Protein AF-A0A942N7S9-F1 (afdb_monomer_lite)

Foldseek 3Di:
DVPFDDPDVQLVVQLVVQCVQQVVPPDLLSSLLSSLCSHPQRVVLQVVQAHNVGGPLVVSVVPDDDDLLNVLSNQLSVCSNVVDRDPPSDPVSNVVGHDPSSVSSSVSSVCSSPVPPDDD

Sequence (120 aa):
MENMFFVSEQHKENYKIFHRRLYSSWSKEYKAAAYILAHPELFSKCQKYFTERGFNALALFKNEKFSSSYTMLVKLAHNLFSGKNYRNCSFRDLLGTLDDSNCRVMGQAVQLLRPSYICF

Secondary structure (DSSP, 8-state):
-TT---SSHHHHHHHHHHHHHTGGG--HHHHHHHHHHTSHHHHHHHGGGEETTEE-HHHHHHH----HHHHHHHHHHHHHHHSS--SS--HHHHHHH--HHHHHHHHHHHHHH-GGG---

Structure (mmCIF, N/CA/C/O backbone):
data_AF-A0A942N7S9-F1
#
_entry.id   AF-A0A942N7S9-F1
#
loop_
_atom_site.group_PDB
_atom_site.id
_atom_site.type_symbol
_atom_site.label_atom_id
_atom_site.label_alt_id
_atom_site.label_comp_id
_atom_site.label_asym_id
_atom_site.label_entity_id
_atom_site.label_seq_id
_atom_site.pdbx_PDB_ins_code
_atom_site.Cartn_x
_atom_site.Cartn_y
_atom_site.Cartn_z
_atom_site.occupancy
_atom_site.B_iso_or_equiv
_atom_site.auth_seq_id
_atom_site.auth_comp_id
_atom_site.auth_asym_id
_atom_site.auth_atom_id
_atom_site.pdbx_PDB_model_num
ATOM 1 N N . MET A 1 1 ? -4.697 -1.403 -16.919 1.00 64.88 1 MET A N 1
ATOM 2 C CA . MET A 1 1 ? -5.277 -1.453 -15.553 1.00 64.88 1 MET A CA 1
ATOM 3 C C . MET A 1 1 ? -6.555 -2.288 -15.496 1.00 64.88 1 MET A C 1
ATOM 5 O O . MET A 1 1 ? -7.004 -2.553 -14.393 1.00 64.88 1 MET A O 1
ATOM 9 N N . GLU A 1 2 ? -7.140 -2.700 -16.628 1.00 59.84 2 GLU A N 1
ATOM 10 C CA . GLU A 1 2 ? -8.477 -3.324 -16.673 1.00 59.84 2 GLU A CA 1
ATOM 11 C C . GLU A 1 2 ? -8.600 -4.665 -15.934 1.00 59.84 2 GLU A C 1
ATOM 13 O O . GLU A 1 2 ? -9.687 -4.973 -15.470 1.00 59.84 2 GLU A O 1
ATOM 18 N N . ASN A 1 3 ? -7.496 -5.384 -15.701 1.00 82.56 3 ASN A N 1
ATOM 19 C CA . ASN A 1 3 ? -7.503 -6.659 -14.965 1.00 82.56 3 ASN A CA 1
ATOM 20 C C . ASN A 1 3 ? -6.958 -6.559 -13.530 1.00 82.56 3 ASN A C 1
ATOM 22 O O . ASN A 1 3 ? -6.617 -7.573 -12.929 1.00 82.56 3 ASN A O 1
ATOM 26 N N . MET A 1 4 ? -6.819 -5.349 -12.979 1.00 92.69 4 MET A N 1
ATOM 27 C CA . MET A 1 4 ? -6.393 -5.185 -11.588 1.00 92.69 4 MET A CA 1
ATOM 28 C C . MET A 1 4 ? -7.602 -5.176 -10.658 1.00 92.69 4 MET A C 1
ATOM 30 O O . MET A 1 4 ? -8.551 -4.422 -10.873 1.00 92.69 4 MET A O 1
ATOM 34 N N . PHE A 1 5 ? -7.536 -5.948 -9.577 1.00 95.69 5 PHE A N 1
ATOM 35 C CA . PHE A 1 5 ? -8.484 -5.806 -8.480 1.00 95.69 5 PHE A CA 1
ATOM 36 C C . PHE A 1 5 ? -8.335 -4.422 -7.839 1.00 95.69 5 PHE A C 1
ATOM 38 O O . PHE A 1 5 ? -7.222 -3.972 -7.587 1.00 95.69 5 PHE A O 1
ATOM 45 N N . PHE A 1 6 ? -9.441 -3.761 -7.519 1.00 97.25 6 PHE A N 1
ATOM 46 C CA . PHE A 1 6 ? -9.479 -2.587 -6.652 1.00 97.25 6 PHE A CA 1
ATOM 47 C C . PHE A 1 6 ? -10.668 -2.747 -5.707 1.00 97.25 6 PHE A C 1
ATOM 49 O O . PHE A 1 6 ? -11.752 -3.120 -6.143 1.00 97.25 6 PHE A O 1
ATOM 56 N N . VAL A 1 7 ? -10.478 -2.452 -4.419 1.00 97.12 7 VAL A N 1
ATOM 57 C CA . VAL A 1 7 ? -11.565 -2.542 -3.421 1.00 97.12 7 VAL A CA 1
ATOM 58 C C . VAL A 1 7 ? -12.704 -1.549 -3.686 1.00 97.12 7 VAL A C 1
ATOM 60 O O . VAL A 1 7 ? -13.810 -1.739 -3.194 1.00 97.12 7 VAL A O 1
ATOM 63 N N . SER A 1 8 ? -12.431 -0.475 -4.433 1.00 97.50 8 SER A N 1
ATOM 64 C CA . SER A 1 8 ? -13.405 0.534 -4.854 1.00 97.50 8 SER A CA 1
ATOM 65 C C . SER A 1 8 ? -12.857 1.381 -6.008 1.00 97.50 8 SER A C 1
ATOM 67 O O . SER A 1 8 ? -11.646 1.406 -6.253 1.00 97.50 8 SER A O 1
ATOM 69 N N . GLU A 1 9 ? -13.717 2.153 -6.675 1.00 97.38 9 GLU A N 1
ATOM 70 C CA . GLU A 1 9 ? -13.271 3.132 -7.680 1.00 97.38 9 GLU A CA 1
ATOM 71 C C . GLU A 1 9 ? -12.355 4.210 -7.078 1.00 97.38 9 GLU A C 1
ATOM 73 O O . GLU A 1 9 ? -11.408 4.650 -7.731 1.00 97.38 9 GLU A O 1
ATOM 78 N N . GLN A 1 10 ? -12.547 4.576 -5.804 1.00 98.38 10 GLN A N 1
ATOM 79 C CA . GLN A 1 10 ? -11.648 5.507 -5.117 1.00 98.38 10 GLN A CA 1
ATOM 80 C C . GLN A 1 10 ? -10.227 4.943 -5.007 1.00 98.38 10 GLN A C 1
ATOM 82 O O . GLN A 1 10 ? -9.257 5.675 -5.190 1.00 98.38 10 GLN A O 1
ATOM 87 N N . HIS A 1 11 ? -10.088 3.639 -4.750 1.00 98.31 11 HIS A N 1
ATOM 88 C CA . HIS A 1 11 ? -8.783 2.979 -4.724 1.00 98.31 11 HIS A CA 1
ATOM 89 C C . HIS A 1 11 ? -8.079 3.114 -6.087 1.00 98.31 11 HIS A C 1
ATOM 91 O O . HIS A 1 11 ? -6.910 3.498 -6.167 1.00 98.31 11 HIS A O 1
ATOM 97 N N . LYS A 1 12 ? -8.811 2.873 -7.177 1.00 98.25 12 LYS A N 1
ATOM 98 C CA . LYS A 1 12 ? -8.302 3.021 -8.545 1.00 98.25 12 LYS A CA 1
ATOM 99 C C . LYS A 1 12 ? -7.894 4.459 -8.854 1.00 98.25 12 LYS A C 1
ATOM 101 O O . LYS A 1 12 ? -6.836 4.677 -9.443 1.00 98.25 12 LYS A O 1
ATOM 106 N N . GLU A 1 13 ? -8.690 5.443 -8.445 1.00 98.38 13 GLU A N 1
ATOM 107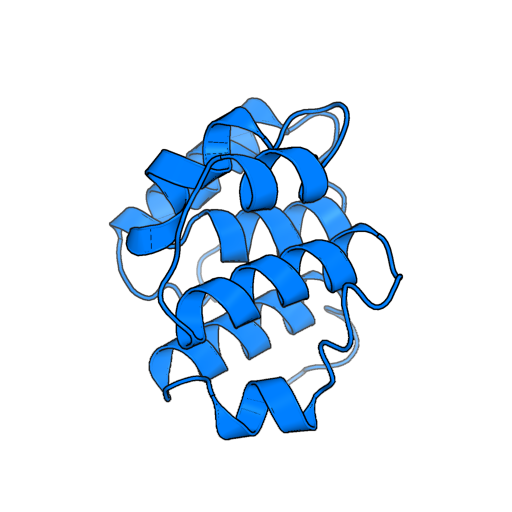 C CA . GLU A 1 13 ? -8.370 6.850 -8.687 1.00 98.38 13 GLU A CA 1
ATOM 108 C C . GLU A 1 13 ? -7.144 7.309 -7.886 1.00 98.38 13 GLU A C 1
ATOM 110 O O . GLU A 1 13 ? -6.225 7.906 -8.450 1.00 98.38 13 GLU A O 1
ATOM 115 N N . ASN A 1 14 ? -7.046 6.920 -6.612 1.00 98.56 14 ASN A N 1
ATOM 116 C CA . ASN A 1 14 ? -5.858 7.144 -5.785 1.00 98.56 14 ASN A CA 1
ATOM 117 C C . ASN A 1 14 ? -4.592 6.553 -6.429 1.00 98.56 14 ASN A C 1
ATOM 119 O O . ASN A 1 14 ? -3.532 7.185 -6.446 1.00 98.56 14 ASN A O 1
ATOM 123 N N . TYR A 1 15 ? -4.699 5.361 -7.022 1.00 98.12 15 TYR A N 1
ATOM 124 C CA . TYR A 1 15 ? -3.580 4.721 -7.708 1.00 98.12 15 TYR A CA 1
ATOM 125 C C . TYR A 1 15 ? -3.145 5.501 -8.957 1.00 98.12 15 TYR A C 1
ATOM 127 O O . TYR A 1 15 ? -1.949 5.702 -9.179 1.00 98.12 15 TYR A O 1
ATOM 135 N N . LYS A 1 16 ? -4.096 6.034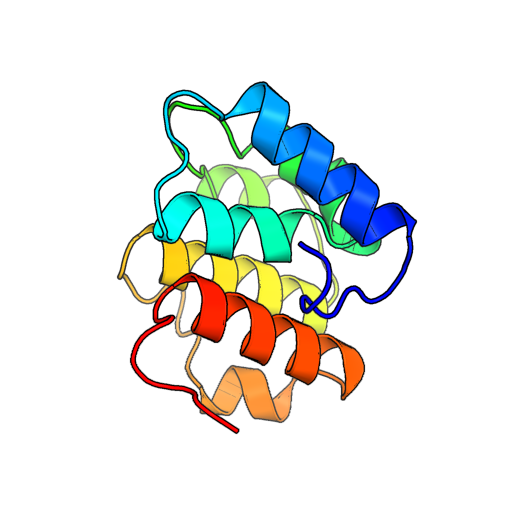 -9.738 1.00 97.75 16 LYS A N 1
ATOM 136 C CA . LYS A 1 16 ? -3.783 6.933 -10.863 1.00 97.75 16 LYS A CA 1
ATOM 137 C C . LYS A 1 16 ? -3.120 8.232 -10.408 1.00 97.75 16 LYS A C 1
ATOM 139 O O . LYS A 1 16 ? -2.304 8.780 -11.149 1.00 97.75 16 LYS A O 1
ATOM 144 N N . ILE A 1 17 ? -3.463 8.753 -9.227 1.00 98.06 17 ILE A N 1
ATOM 145 C CA . ILE A 1 17 ? -2.791 9.933 -8.660 1.00 98.06 17 ILE A CA 1
ATOM 146 C C . ILE A 1 17 ? -1.312 9.623 -8.411 1.00 98.06 17 ILE A C 1
ATOM 148 O O . ILE A 1 17 ? -0.457 10.387 -8.860 1.00 98.06 17 ILE A O 1
ATOM 152 N N . PHE A 1 18 ? -0.991 8.486 -7.783 1.00 98.06 18 PHE A N 1
ATOM 153 C CA . PHE A 1 18 ? 0.408 8.074 -7.632 1.00 98.06 18 PHE A CA 1
ATOM 154 C C . PHE A 1 18 ? 1.100 7.865 -8.977 1.00 98.06 18 PHE A C 1
ATOM 156 O O . PHE A 1 18 ? 2.213 8.351 -9.138 1.00 98.06 18 PHE A O 1
ATOM 163 N N . HIS A 1 19 ? 0.448 7.218 -9.949 1.00 96.94 19 HIS A N 1
ATOM 164 C CA . HIS A 1 19 ? 1.031 7.004 -11.277 1.00 96.94 19 HIS A CA 1
ATOM 165 C C . HIS A 1 19 ? 1.421 8.318 -11.952 1.00 96.94 19 HIS A C 1
ATOM 167 O O . HIS A 1 19 ? 2.538 8.444 -12.439 1.00 96.94 19 HIS A O 1
ATOM 173 N N . ARG A 1 20 ? 0.527 9.314 -11.934 1.00 96.88 20 ARG A N 1
ATOM 174 C CA . ARG A 1 20 ? 0.808 10.641 -12.496 1.00 96.88 20 ARG A CA 1
ATOM 175 C C . ARG A 1 20 ? 1.955 11.334 -11.763 1.00 96.88 20 ARG A C 1
ATOM 177 O O . ARG A 1 20 ? 2.838 11.887 -12.403 1.00 96.88 20 ARG A O 1
ATOM 184 N N . ARG A 1 21 ? 1.951 11.294 -10.427 1.00 96.44 21 ARG A N 1
ATOM 185 C CA . ARG A 1 21 ? 2.933 12.005 -9.594 1.00 96.44 21 ARG A CA 1
ATOM 186 C C . ARG A 1 21 ? 4.318 11.357 -9.580 1.00 96.44 21 ARG A C 1
ATOM 188 O O . ARG A 1 21 ? 5.294 12.045 -9.329 1.00 96.44 21 ARG A O 1
ATOM 195 N N . LEU A 1 22 ? 4.390 10.044 -9.779 1.00 95.62 22 LEU A N 1
ATOM 196 C CA . LEU A 1 22 ? 5.612 9.242 -9.655 1.00 95.62 22 LEU A CA 1
ATOM 197 C C . LEU A 1 22 ? 6.020 8.614 -10.992 1.00 95.62 22 LEU A C 1
ATOM 199 O O . LEU A 1 22 ? 6.768 7.638 -11.008 1.00 95.62 22 LEU A O 1
ATOM 203 N N . TYR A 1 23 ? 5.507 9.149 -12.104 1.00 91.94 23 TYR A N 1
ATOM 204 C CA . TYR A 1 23 ? 5.672 8.593 -13.447 1.00 91.94 23 TYR A CA 1
ATOM 205 C C . TYR A 1 23 ? 7.145 8.341 -13.805 1.00 91.94 23 TYR A C 1
ATOM 207 O O . TYR A 1 23 ? 7.486 7.285 -14.332 1.00 91.94 23 TYR A O 1
ATOM 215 N N . SER A 1 24 ? 8.026 9.274 -13.433 1.00 91.75 24 SER A N 1
ATOM 216 C CA . SER A 1 24 ? 9.480 9.200 -13.640 1.00 91.75 24 SER A CA 1
ATOM 217 C C . SER A 1 24 ? 10.140 7.992 -12.954 1.00 91.75 24 SER A C 1
ATOM 219 O O . SER A 1 24 ? 11.150 7.478 -13.424 1.00 91.75 24 SER A O 1
ATOM 221 N N . SER A 1 25 ? 9.554 7.525 -11.849 1.00 91.94 25 SER A N 1
ATOM 222 C CA . SER A 1 25 ? 10.099 6.501 -10.952 1.00 91.94 25 SER A CA 1
ATOM 223 C C . SER A 1 25 ? 9.267 5.215 -10.956 1.00 91.94 25 SER A C 1
ATOM 225 O O . SER A 1 25 ? 9.376 4.413 -10.037 1.00 91.94 25 SER A O 1
ATOM 227 N N . TRP A 1 26 ? 8.410 4.994 -11.960 1.00 94.50 26 TRP A N 1
ATOM 228 C CA . TRP A 1 26 ? 7.344 3.979 -11.949 1.00 94.50 26 TRP A CA 1
ATOM 229 C C . TRP A 1 26 ? 7.814 2.518 -12.153 1.00 94.50 26 TRP A C 1
ATOM 231 O O . TRP A 1 26 ? 7.313 1.781 -13.011 1.00 94.50 26 TRP A O 1
ATOM 241 N N . SER A 1 27 ? 8.784 2.076 -11.348 1.00 95.00 27 SER A N 1
ATOM 242 C CA . SER A 1 27 ? 9.280 0.697 -11.293 1.00 95.00 27 SER A CA 1
ATOM 243 C C . SER A 1 27 ? 8.234 -0.275 -10.724 1.00 95.00 27 SER A C 1
ATOM 245 O O . SER A 1 27 ? 7.169 0.120 -10.246 1.00 95.00 27 SER A O 1
ATOM 247 N N . LYS A 1 28 ? 8.532 -1.579 -10.753 1.00 95.44 28 LYS A N 1
ATOM 248 C CA . LYS A 1 28 ? 7.665 -2.619 -10.166 1.00 95.44 28 LYS A CA 1
ATOM 249 C C . LYS A 1 28 ? 7.476 -2.442 -8.650 1.00 95.44 28 LYS A C 1
ATOM 251 O O . LYS A 1 28 ? 6.371 -2.633 -8.152 1.00 95.44 28 LYS A O 1
ATOM 256 N N . GLU A 1 29 ? 8.516 -2.010 -7.939 1.00 96.44 29 GLU A N 1
ATOM 257 C CA . GLU A 1 29 ? 8.494 -1.682 -6.509 1.00 96.44 29 GLU A CA 1
ATOM 258 C C . GLU A 1 29 ? 7.558 -0.501 -6.238 1.00 96.44 29 GLU A C 1
ATOM 260 O O . GLU A 1 29 ? 6.693 -0.577 -5.363 1.00 96.44 29 GLU A O 1
ATOM 265 N N . TYR A 1 30 ? 7.681 0.565 -7.038 1.00 97.31 30 TYR A N 1
ATOM 266 C CA . TYR A 1 30 ? 6.798 1.724 -6.951 1.00 97.31 30 TYR A CA 1
ATOM 267 C C . TYR A 1 30 ? 5.349 1.358 -7.247 1.00 97.31 30 TYR A C 1
ATOM 269 O O . TYR A 1 30 ? 4.476 1.743 -6.480 1.00 97.31 30 TYR A O 1
ATOM 277 N N . LYS A 1 31 ? 5.083 0.572 -8.296 1.00 97.06 31 LYS A N 1
ATOM 278 C CA . LYS A 1 31 ? 3.733 0.090 -8.634 1.00 97.06 31 LYS A CA 1
ATOM 279 C C . LYS A 1 31 ? 3.104 -0.691 -7.482 1.00 97.06 31 LYS A C 1
ATOM 281 O O . LYS A 1 31 ? 1.979 -0.398 -7.089 1.00 97.06 31 LYS A O 1
ATOM 286 N N . ALA A 1 32 ? 3.831 -1.657 -6.920 1.00 97.44 32 ALA A N 1
ATOM 287 C CA . ALA A 1 32 ? 3.328 -2.502 -5.840 1.00 97.44 32 ALA A CA 1
ATOM 288 C C . ALA A 1 32 ? 3.031 -1.699 -4.562 1.00 97.44 32 ALA A C 1
ATOM 290 O O . ALA A 1 32 ? 1.950 -1.824 -3.985 1.00 97.44 32 ALA A O 1
ATOM 291 N N . ALA A 1 33 ? 3.957 -0.830 -4.146 1.00 98.06 33 ALA A N 1
ATOM 292 C CA . ALA A 1 33 ? 3.756 0.021 -2.977 1.00 98.06 33 ALA A CA 1
ATOM 293 C C . ALA A 1 33 ? 2.653 1.063 -3.211 1.00 98.06 33 ALA A C 1
ATOM 295 O O . ALA A 1 33 ? 1.769 1.209 -2.370 1.00 98.06 33 ALA A O 1
ATOM 296 N N . ALA A 1 34 ? 2.653 1.737 -4.367 1.00 98.25 34 ALA A N 1
ATOM 297 C CA . ALA A 1 34 ? 1.625 2.704 -4.748 1.00 98.25 34 ALA A CA 1
ATOM 298 C C . ALA A 1 34 ? 0.229 2.087 -4.710 1.00 98.25 34 ALA A C 1
ATOM 300 O O . ALA A 1 34 ? -0.702 2.737 -4.250 1.00 98.25 34 ALA A O 1
ATOM 301 N N . TYR A 1 35 ? 0.087 0.847 -5.184 1.00 98.44 35 TYR A N 1
ATOM 302 C CA . TYR A 1 35 ? -1.183 0.137 -5.179 1.00 98.44 35 TYR A CA 1
ATOM 303 C C . TYR A 1 35 ? -1.696 -0.047 -3.749 1.00 98.44 35 TYR A C 1
ATOM 305 O O . TYR A 1 35 ? -2.788 0.401 -3.440 1.00 98.44 35 TYR A O 1
ATOM 313 N N . ILE A 1 36 ? -0.884 -0.579 -2.831 1.00 98.50 36 ILE A N 1
ATOM 314 C CA . ILE A 1 36 ? -1.314 -0.730 -1.432 1.00 98.50 36 ILE A CA 1
ATOM 315 C C . ILE A 1 36 ? -1.626 0.631 -0.796 1.00 98.50 36 ILE A C 1
ATOM 317 O O . ILE A 1 36 ? -2.669 0.805 -0.170 1.00 98.50 36 ILE A O 1
ATOM 321 N N . LEU A 1 37 ? -0.739 1.617 -0.957 1.00 98.56 37 LEU A N 1
ATOM 322 C CA . LEU A 1 37 ? -0.906 2.939 -0.346 1.00 98.56 37 LEU A CA 1
ATOM 323 C C . LEU A 1 37 ? -2.068 3.737 -0.959 1.00 98.56 37 LEU A C 1
ATOM 325 O O . LEU A 1 37 ? -2.498 4.726 -0.369 1.00 98.56 37 LEU A O 1
ATOM 329 N N . ALA A 1 38 ? -2.576 3.329 -2.126 1.00 98.56 38 ALA A N 1
ATOM 330 C CA . ALA A 1 38 ? -3.749 3.914 -2.764 1.00 98.56 38 ALA A CA 1
ATOM 331 C C . ALA A 1 38 ? -5.066 3.453 -2.128 1.00 98.56 38 ALA A C 1
ATOM 333 O O . ALA A 1 38 ? -6.117 4.020 -2.440 1.00 98.56 38 ALA A O 1
ATOM 334 N N . HIS A 1 39 ? -5.032 2.465 -1.229 1.00 98.50 39 HIS A N 1
ATOM 335 C CA . HIS A 1 39 ? -6.216 2.016 -0.510 1.00 98.50 39 HIS A CA 1
ATOM 336 C C . HIS A 1 39 ? -6.940 3.214 0.143 1.00 98.50 39 HIS A C 1
ATOM 338 O O . HIS A 1 39 ? -6.269 4.040 0.768 1.00 98.50 39 HIS A O 1
ATOM 344 N N . PRO A 1 40 ? -8.279 3.342 0.039 1.00 97.94 40 PRO A N 1
ATOM 345 C CA . PRO A 1 40 ? -9.014 4.521 0.513 1.00 97.94 40 PRO A CA 1
ATOM 346 C C . PRO A 1 40 ? -8.725 4.881 1.977 1.00 97.94 40 PRO A C 1
ATOM 348 O O . PRO A 1 40 ? -8.456 6.038 2.286 1.00 97.94 40 PRO A O 1
ATOM 351 N N . GLU A 1 41 ? -8.658 3.869 2.846 1.00 97.44 41 GLU A N 1
ATOM 352 C CA . GLU A 1 41 ? -8.337 4.020 4.277 1.00 97.44 41 GLU A CA 1
ATOM 353 C C . GLU A 1 41 ? -6.879 4.426 4.573 1.00 97.44 41 GLU A C 1
ATOM 355 O O . GLU A 1 41 ? -6.553 4.861 5.680 1.00 97.44 41 GLU A O 1
ATOM 360 N N . LEU A 1 42 ? -5.975 4.274 3.601 1.00 98.12 42 LEU A N 1
ATOM 361 C CA . LEU A 1 42 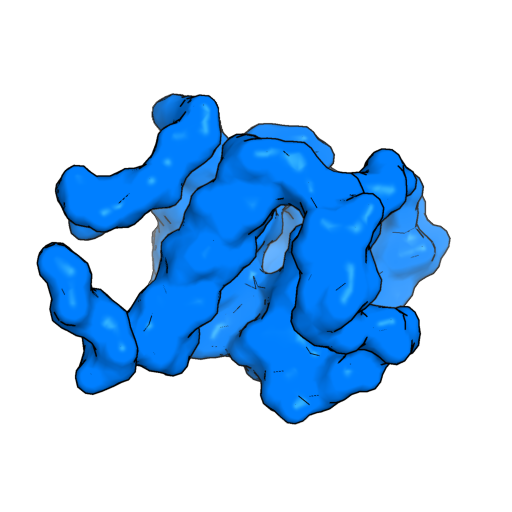? -4.547 4.572 3.746 1.00 98.12 42 LEU A CA 1
ATOM 362 C C . LEU A 1 42 ? -4.152 5.882 3.068 1.00 98.12 42 LEU A C 1
ATOM 364 O O . LEU A 1 42 ? -3.278 6.593 3.570 1.00 98.12 42 LEU A O 1
ATOM 368 N N . PHE A 1 43 ? -4.772 6.196 1.933 1.00 98.31 43 PHE A N 1
ATOM 369 C CA . PHE A 1 43 ? -4.262 7.175 0.981 1.00 98.31 43 PHE A CA 1
ATOM 370 C C . PHE A 1 43 ? -4.038 8.559 1.587 1.00 98.31 43 PHE A C 1
ATOM 372 O O . PHE A 1 43 ? -2.946 9.117 1.455 1.00 98.31 43 PHE A O 1
ATOM 379 N N . SER A 1 44 ? -5.029 9.089 2.310 1.00 97.56 44 SER A N 1
ATOM 380 C CA . SER A 1 44 ? -4.958 10.426 2.916 1.00 97.56 44 SER A CA 1
ATOM 381 C C . SER A 1 44 ? -3.773 10.573 3.879 1.00 97.56 44 SER A C 1
ATOM 383 O O . SER A 1 44 ? -3.093 11.600 3.861 1.00 97.56 44 SER A O 1
ATOM 385 N N . LYS A 1 45 ? -3.472 9.521 4.650 1.00 98.06 45 LYS A N 1
ATOM 386 C CA . LYS A 1 45 ? -2.365 9.465 5.618 1.00 98.06 45 LYS A CA 1
ATOM 387 C C . LYS A 1 45 ? -1.018 9.175 4.954 1.00 98.06 45 LYS A C 1
ATOM 389 O O . LYS A 1 45 ? 0.008 9.718 5.358 1.00 98.06 45 LYS A O 1
ATOM 394 N N . CYS A 1 46 ? -1.008 8.329 3.926 1.00 97.44 46 CYS A N 1
ATOM 395 C CA . CYS A 1 46 ? 0.221 7.793 3.343 1.00 97.44 46 CYS A CA 1
ATOM 396 C C . CYS A 1 46 ? 0.815 8.672 2.243 1.00 97.44 46 CYS A C 1
ATOM 398 O O . CYS A 1 46 ? 2.037 8.723 2.099 1.00 97.44 46 CYS A O 1
ATOM 400 N N . GLN A 1 47 ? -0.017 9.375 1.470 1.00 96.88 47 GLN A N 1
ATOM 401 C CA . GLN A 1 47 ? 0.415 10.010 0.224 1.00 96.88 47 GLN A CA 1
ATOM 402 C C . GLN A 1 47 ? 1.590 10.984 0.388 1.00 96.88 47 GLN A C 1
ATOM 404 O O . GLN A 1 47 ? 2.431 11.057 -0.502 1.00 96.88 47 GLN A O 1
ATOM 409 N N . LYS A 1 48 ? 1.693 11.705 1.510 1.00 97.31 48 LYS A N 1
ATOM 410 C CA . LYS A 1 48 ? 2.773 12.680 1.754 1.00 97.31 48 LYS A CA 1
ATOM 411 C C . LYS A 1 48 ? 4.135 12.029 2.038 1.00 97.31 48 LYS A C 1
ATOM 413 O O . LYS A 1 48 ? 5.161 12.687 1.923 1.00 97.31 48 LYS A O 1
ATOM 418 N N . TYR A 1 49 ? 4.156 10.738 2.376 1.00 98.06 49 TYR A N 1
ATOM 419 C CA . TYR A 1 49 ? 5.373 9.980 2.694 1.00 98.06 49 TYR A CA 1
ATOM 420 C C . TYR A 1 49 ? 5.896 9.144 1.523 1.00 98.06 49 TYR A C 1
ATOM 422 O O . TYR A 1 49 ? 6.920 8.473 1.663 1.00 98.06 49 TYR A O 1
ATOM 430 N N . PHE A 1 50 ? 5.198 9.164 0.385 1.00 97.88 50 PHE A N 1
ATOM 431 C CA . PHE A 1 50 ? 5.545 8.391 -0.799 1.00 97.88 50 PHE A CA 1
ATOM 432 C C . PHE A 1 50 ? 5.758 9.317 -1.999 1.00 97.88 50 PHE A C 1
ATOM 434 O O . PHE A 1 50 ? 4.812 9.861 -2.571 1.00 97.88 50 PHE A O 1
ATOM 441 N N . THR A 1 51 ? 7.023 9.541 -2.340 1.00 96.88 51 THR A N 1
ATOM 442 C CA . THR A 1 51 ? 7.469 10.561 -3.304 1.00 96.88 51 THR A CA 1
ATOM 443 C C . THR A 1 51 ? 8.425 9.943 -4.322 1.00 96.88 51 THR A C 1
ATOM 445 O O . THR A 1 51 ? 8.795 8.783 -4.180 1.00 96.88 51 THR A O 1
ATOM 448 N N . GLU A 1 52 ? 8.881 10.707 -5.316 1.00 94.75 52 GLU A N 1
ATOM 449 C CA . GLU A 1 52 ? 9.912 10.249 -6.269 1.00 94.75 52 GLU A CA 1
ATOM 450 C C . GLU A 1 52 ? 11.246 9.904 -5.581 1.00 94.75 52 GLU A C 1
ATOM 452 O O . GLU A 1 52 ? 12.059 9.153 -6.110 1.00 94.75 52 GLU A O 1
ATOM 457 N N . ARG A 1 53 ? 11.464 10.404 -4.356 1.00 94.19 53 ARG A N 1
ATOM 458 C CA . ARG A 1 53 ? 12.614 10.045 -3.511 1.00 94.19 53 ARG A CA 1
ATOM 459 C C . ARG A 1 53 ? 12.411 8.730 -2.745 1.00 94.19 53 ARG A C 1
ATOM 461 O O . ARG A 1 53 ? 13.271 8.343 -1.958 1.00 94.19 53 ARG A O 1
ATOM 468 N N . GLY A 1 54 ? 11.274 8.064 -2.933 1.00 95.88 54 GLY A N 1
ATOM 469 C CA . GLY A 1 54 ? 10.933 6.782 -2.329 1.00 95.88 54 GLY A CA 1
ATOM 470 C C . GLY A 1 54 ? 9.889 6.857 -1.220 1.00 95.88 54 GLY A C 1
ATOM 471 O O . GLY A 1 54 ? 9.123 7.820 -1.096 1.00 95.88 54 GLY A O 1
ATOM 472 N N . PHE A 1 55 ? 9.849 5.789 -0.418 1.00 96.81 55 PHE A N 1
ATOM 473 C CA . PHE A 1 55 ? 8.860 5.582 0.636 1.00 96.81 55 PHE A CA 1
ATOM 474 C C . PHE A 1 55 ? 9.443 5.745 2.047 1.00 96.81 55 PHE A C 1
ATOM 476 O O . PHE A 1 55 ? 10.174 4.881 2.538 1.00 96.81 55 PHE A O 1
ATOM 483 N N . ASN A 1 56 ? 9.058 6.813 2.751 1.00 96.62 56 ASN A N 1
ATOM 484 C CA . ASN A 1 56 ? 9.473 7.052 4.134 1.00 96.62 56 ASN A CA 1
ATOM 485 C C . ASN A 1 56 ? 8.510 6.409 5.151 1.00 96.62 56 ASN A C 1
ATOM 487 O O . ASN A 1 56 ? 7.773 7.089 5.869 1.00 96.62 56 ASN A O 1
ATOM 491 N N . ALA A 1 57 ? 8.536 5.076 5.230 1.00 94.25 57 ALA A N 1
ATOM 492 C CA . ALA A 1 57 ? 7.697 4.317 6.162 1.00 94.25 57 ALA A CA 1
ATOM 493 C C . ALA A 1 57 ? 7.996 4.632 7.641 1.00 94.25 57 ALA A C 1
ATOM 495 O O . ALA A 1 57 ? 7.097 4.584 8.478 1.00 94.25 57 ALA A O 1
ATOM 496 N N . LEU A 1 58 ? 9.243 4.980 7.982 1.00 93.88 58 LEU A N 1
ATOM 497 C CA . LEU A 1 58 ? 9.614 5.322 9.358 1.00 93.88 58 LEU A CA 1
ATOM 498 C C . LEU A 1 58 ? 8.894 6.591 9.830 1.00 93.88 58 LEU A C 1
ATOM 500 O O . LEU A 1 58 ? 8.302 6.592 10.908 1.00 93.88 58 LEU A O 1
ATOM 504 N N . ALA A 1 59 ? 8.916 7.652 9.018 1.00 96.81 59 ALA A N 1
ATOM 505 C CA . ALA A 1 59 ? 8.192 8.879 9.328 1.00 96.81 59 ALA A CA 1
ATOM 506 C C . ALA A 1 59 ? 6.674 8.652 9.323 1.00 96.81 59 ALA A C 1
ATOM 508 O O . ALA A 1 59 ? 5.990 9.198 10.185 1.00 96.81 59 ALA A O 1
ATOM 509 N N . LEU A 1 60 ? 6.156 7.816 8.418 1.00 96.81 60 LEU A N 1
ATOM 510 C CA . LEU A 1 60 ? 4.740 7.447 8.394 1.00 96.81 60 LEU A CA 1
ATOM 511 C C . LEU A 1 60 ? 4.301 6.821 9.727 1.00 96.81 60 LEU A C 1
ATOM 513 O O . LEU A 1 60 ? 3.420 7.353 10.393 1.00 96.81 60 LEU A O 1
ATOM 517 N N . PHE A 1 61 ? 4.964 5.748 10.168 1.00 95.31 61 PHE A N 1
ATOM 518 C CA . PHE A 1 61 ? 4.615 5.058 11.417 1.00 95.31 61 PHE A CA 1
ATOM 519 C C . PHE A 1 61 ? 4.897 5.872 12.684 1.00 95.31 61 PHE A C 1
ATOM 521 O O . PHE A 1 61 ? 4.364 5.551 13.743 1.00 95.31 61 PHE A O 1
ATOM 528 N N . LYS A 1 62 ? 5.740 6.908 12.606 1.00 96.25 62 LYS A N 1
ATOM 529 C CA . LYS A 1 62 ? 5.958 7.835 13.723 1.00 96.25 62 LYS A CA 1
ATOM 530 C C . LYS A 1 62 ? 4.778 8.791 13.919 1.00 96.25 62 LYS A C 1
ATOM 532 O O . LYS A 1 62 ? 4.516 9.183 15.050 1.00 96.25 62 LYS A O 1
ATOM 537 N N . ASN A 1 63 ? 4.104 9.185 12.839 1.00 97.25 63 ASN A N 1
ATOM 538 C CA . ASN A 1 63 ? 3.119 10.270 12.862 1.00 97.25 63 ASN A CA 1
ATOM 539 C C . ASN A 1 63 ? 1.672 9.800 12.678 1.00 97.25 63 ASN A C 1
ATOM 541 O O . ASN A 1 63 ? 0.755 10.501 13.088 1.00 97.25 63 ASN A O 1
ATOM 545 N N . GLU A 1 64 ? 1.454 8.636 12.071 1.00 97.12 64 GLU A N 1
ATOM 546 C CA . GLU A 1 64 ? 0.123 8.150 11.712 1.00 97.12 64 GLU A CA 1
ATOM 547 C C . GLU A 1 64 ? -0.208 6.851 12.457 1.00 97.12 64 GLU A C 1
ATOM 549 O O . GLU A 1 64 ? 0.647 5.985 12.663 1.00 97.12 64 GLU A O 1
ATOM 554 N N . LYS A 1 65 ? -1.481 6.696 12.837 1.00 94.44 65 LYS A N 1
ATOM 555 C CA . LYS A 1 65 ? -2.022 5.464 13.428 1.00 94.44 65 LYS A CA 1
ATOM 556 C C . LYS A 1 65 ? -2.963 4.766 12.446 1.00 94.44 65 LYS A C 1
ATOM 558 O O . LYS A 1 65 ? -3.793 5.413 11.794 1.00 94.44 65 LYS A O 1
ATOM 563 N N . PHE A 1 66 ? -2.861 3.442 12.396 1.00 94.31 66 PHE A N 1
ATOM 564 C CA . PHE A 1 66 ? -3.668 2.553 11.560 1.00 94.31 66 PHE A CA 1
ATOM 565 C C . PHE A 1 66 ? -4.284 1.444 12.415 1.00 94.31 66 PHE A C 1
ATOM 567 O O . PHE A 1 66 ? -3.775 1.138 13.494 1.00 94.31 66 PHE A O 1
ATOM 574 N N . SER A 1 67 ? -5.349 0.811 11.919 1.00 94.06 67 SER A N 1
ATOM 575 C CA . SER A 1 67 ? -5.805 -0.468 12.475 1.00 94.06 67 SER A CA 1
ATOM 576 C C . SER A 1 67 ? -4.740 -1.556 12.270 1.00 94.06 67 SER A C 1
ATOM 578 O O . SER A 1 67 ? -3.769 -1.357 11.532 1.00 94.06 67 SER A O 1
ATOM 580 N N . SER A 1 68 ? -4.905 -2.717 12.904 1.00 91.56 68 SER A N 1
ATOM 581 C CA . SER A 1 68 ? -3.987 -3.855 12.751 1.00 91.56 68 SER A CA 1
ATOM 582 C C . SER A 1 68 ? -3.847 -4.294 11.286 1.00 91.56 68 SER A C 1
ATOM 584 O O . SER A 1 68 ? -2.727 -4.351 10.778 1.00 91.56 68 SER A O 1
ATOM 586 N N . SER A 1 69 ? -4.965 -4.505 10.584 1.00 93.81 69 SER A N 1
ATOM 587 C CA . SER A 1 69 ? -4.980 -4.899 9.165 1.00 93.81 69 SER A CA 1
ATOM 588 C C . SER A 1 69 ? -4.263 -3.872 8.274 1.00 93.81 69 SER A C 1
ATOM 590 O O . SER A 1 69 ? -3.327 -4.202 7.543 1.00 93.81 69 SER A O 1
ATOM 592 N N . TYR A 1 70 ? -4.587 -2.583 8.423 1.00 96.25 70 TYR A N 1
ATOM 593 C CA . TYR A 1 70 ? -3.949 -1.518 7.641 1.00 96.25 70 TYR A CA 1
ATOM 594 C C 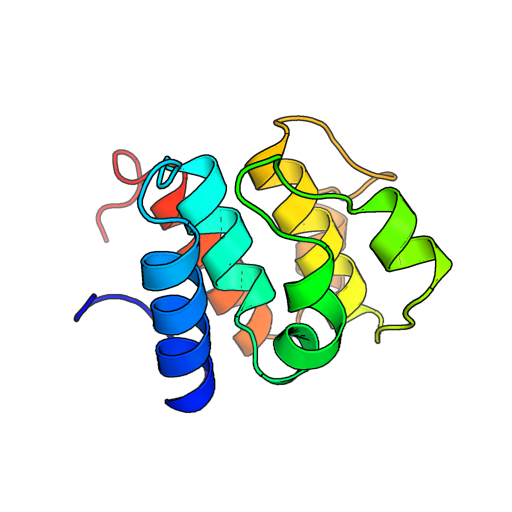. TYR A 1 70 ? -2.477 -1.300 8.002 1.00 96.25 70 TYR A C 1
ATOM 596 O O . TYR A 1 70 ? -1.664 -1.011 7.125 1.00 96.25 70 TYR A O 1
ATOM 604 N N . THR A 1 71 ? -2.098 -1.511 9.264 1.00 95.75 71 THR A N 1
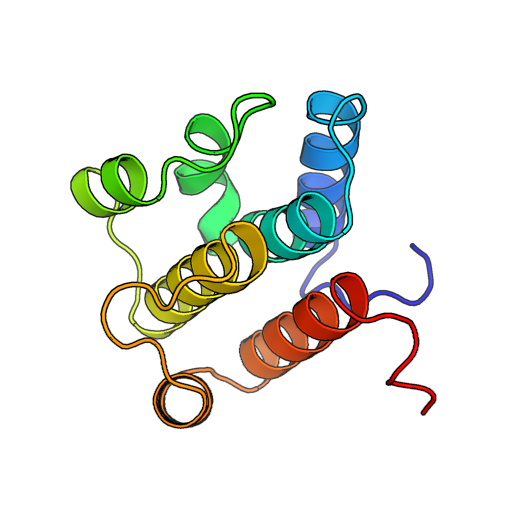ATOM 605 C CA . THR A 1 71 ? -0.689 -1.537 9.677 1.00 95.75 71 THR A CA 1
ATOM 606 C C . THR A 1 71 ? 0.068 -2.611 8.901 1.00 95.75 71 THR A C 1
ATOM 608 O O . THR A 1 71 ? 1.146 -2.336 8.374 1.00 95.75 71 THR A O 1
ATOM 611 N N . MET A 1 72 ? -0.495 -3.818 8.796 1.00 95.69 72 MET A N 1
ATOM 612 C CA . MET A 1 72 ? 0.129 -4.929 8.077 1.00 95.69 72 MET A CA 1
ATOM 613 C C . MET A 1 72 ? 0.269 -4.652 6.580 1.00 95.69 72 MET A C 1
ATOM 615 O O . MET A 1 72 ? 1.339 -4.896 6.024 1.00 95.69 72 MET A O 1
ATOM 619 N N . LEU A 1 73 ? -0.735 -4.039 5.948 1.00 97.25 73 LEU A N 1
ATOM 620 C CA . LEU A 1 73 ? -0.625 -3.591 4.559 1.00 97.25 73 LEU A CA 1
ATOM 621 C C . LEU A 1 73 ? 0.482 -2.548 4.358 1.00 97.25 73 LEU A C 1
ATOM 623 O O . LEU A 1 73 ? 1.288 -2.679 3.440 1.00 97.25 73 LEU A O 1
ATOM 627 N N . VAL A 1 74 ? 0.596 -1.544 5.229 1.00 97.44 74 VAL A N 1
ATOM 628 C CA . VAL A 1 74 ? 1.663 -0.533 5.118 1.00 97.44 74 VAL A CA 1
ATOM 629 C C . VAL A 1 74 ? 3.050 -1.161 5.315 1.00 97.44 74 VAL A C 1
ATOM 631 O O . VAL A 1 74 ? 3.992 -0.818 4.595 1.00 97.44 74 VAL A O 1
ATOM 634 N N . LYS A 1 75 ? 3.190 -2.117 6.245 1.00 96.44 75 LYS A N 1
ATOM 635 C CA . LYS A 1 75 ? 4.435 -2.888 6.397 1.00 96.44 75 LYS A CA 1
ATOM 636 C C . LYS A 1 75 ? 4.745 -3.692 5.133 1.00 96.44 75 LYS A C 1
ATOM 638 O O . LYS A 1 75 ? 5.878 -3.663 4.665 1.00 96.44 75 LYS A O 1
ATOM 643 N N . LEU A 1 76 ? 3.748 -4.367 4.557 1.00 96.62 76 LEU A N 1
ATOM 644 C CA . LEU A 1 76 ? 3.895 -5.086 3.293 1.00 96.62 76 LEU A CA 1
ATOM 645 C C . LEU A 1 76 ? 4.333 -4.143 2.164 1.00 96.62 76 LEU A C 1
ATOM 647 O O . LEU A 1 76 ? 5.278 -4.466 1.453 1.00 96.62 76 LEU A O 1
ATOM 651 N N . ALA A 1 77 ? 3.725 -2.962 2.034 1.00 97.25 77 ALA A N 1
ATOM 652 C CA . ALA A 1 77 ? 4.125 -1.965 1.043 1.00 97.25 77 ALA A CA 1
ATOM 653 C C . ALA A 1 77 ? 5.603 -1.577 1.191 1.00 97.25 77 ALA A C 1
ATOM 655 O O . ALA A 1 77 ? 6.322 -1.502 0.197 1.00 97.25 77 ALA A O 1
ATOM 656 N N . HIS A 1 78 ? 6.084 -1.398 2.427 1.00 96.56 78 HIS A N 1
ATOM 657 C CA . HIS A 1 78 ? 7.505 -1.164 2.669 1.00 96.56 78 HIS A CA 1
ATOM 658 C C . HIS A 1 78 ? 8.361 -2.361 2.248 1.00 96.56 78 HIS A C 1
ATOM 660 O O . HIS A 1 78 ? 9.372 -2.160 1.580 1.00 96.56 78 HIS A O 1
ATOM 666 N N . ASN A 1 79 ? 7.962 -3.584 2.604 1.00 94.94 79 ASN A N 1
ATOM 667 C CA . ASN A 1 79 ? 8.708 -4.795 2.261 1.00 94.94 79 ASN A CA 1
ATOM 668 C C . ASN A 1 79 ? 8.828 -4.983 0.744 1.00 94.94 79 ASN A C 1
ATOM 670 O O . ASN A 1 79 ? 9.916 -5.263 0.244 1.00 94.94 79 ASN A O 1
ATOM 674 N N . LEU A 1 80 ? 7.727 -4.794 0.009 1.00 95.12 80 LEU A N 1
ATOM 675 C CA . LEU A 1 80 ? 7.702 -4.888 -1.452 1.00 95.12 80 LEU A CA 1
ATOM 676 C C . LEU A 1 80 ? 8.524 -3.772 -2.112 1.00 95.12 80 LEU A C 1
ATOM 678 O O . LEU A 1 80 ? 9.100 -3.996 -3.173 1.00 95.12 80 LEU A O 1
ATOM 682 N N . PHE A 1 81 ? 8.600 -2.594 -1.484 1.00 95.94 81 PHE A N 1
ATOM 683 C CA . PHE A 1 81 ? 9.365 -1.460 -1.996 1.00 95.94 81 PHE A CA 1
ATOM 684 C C . PHE A 1 81 ? 10.874 -1.591 -1.763 1.00 95.94 81 PHE A C 1
ATOM 686 O O . PHE A 1 81 ? 11.669 -1.337 -2.662 1.00 95.94 81 PHE A O 1
ATOM 693 N N . SER A 1 82 ? 11.283 -1.948 -0.542 1.00 92.69 82 SER A N 1
ATOM 694 C CA . SER A 1 82 ? 12.691 -1.934 -0.127 1.00 92.69 82 SER A CA 1
ATOM 695 C C . SER A 1 82 ? 13.394 -3.282 -0.285 1.00 92.69 82 SER A C 1
ATOM 697 O O . SER A 1 82 ? 14.619 -3.343 -0.183 1.00 92.69 82 SER A O 1
ATOM 699 N N . GLY A 1 83 ? 12.633 -4.367 -0.467 1.00 86.81 83 GLY A N 1
ATOM 700 C CA . GLY A 1 83 ? 13.142 -5.739 -0.422 1.00 86.81 83 GLY A CA 1
ATOM 701 C C . GLY A 1 83 ? 13.586 -6.190 0.975 1.00 86.81 83 GLY A C 1
ATOM 702 O O . GLY A 1 83 ? 14.181 -7.257 1.108 1.00 86.81 83 GLY A O 1
ATOM 703 N N . LYS A 1 84 ? 13.327 -5.395 2.022 1.00 84.25 84 LYS A N 1
ATOM 704 C CA . LYS A 1 84 ? 13.723 -5.682 3.407 1.00 84.25 84 LYS A CA 1
ATOM 705 C C . LYS A 1 84 ? 12.502 -5.993 4.257 1.00 84.25 84 LYS A C 1
ATOM 707 O O . LYS A 1 84 ? 11.449 -5.395 4.075 1.00 84.25 84 LYS A O 1
ATOM 712 N N . ASN A 1 85 ? 12.656 -6.885 5.232 1.00 77.88 85 ASN A N 1
ATOM 713 C CA . ASN A 1 85 ? 11.583 -7.171 6.176 1.00 77.88 85 ASN A CA 1
ATOM 714 C C . ASN A 1 85 ? 11.475 -6.057 7.233 1.00 77.88 85 ASN A C 1
ATOM 716 O O . ASN A 1 85 ? 12.352 -5.889 8.080 1.00 77.88 85 ASN A O 1
ATOM 720 N N . TYR A 1 86 ? 10.390 -5.289 7.186 1.00 76.75 86 TYR A N 1
ATOM 721 C CA . TYR A 1 86 ? 10.077 -4.234 8.138 1.00 76.75 86 TYR A CA 1
ATOM 722 C C . TYR A 1 86 ? 9.376 -4.785 9.375 1.00 76.75 86 TYR A C 1
ATOM 724 O O . TYR A 1 86 ? 8.236 -5.248 9.300 1.00 76.75 86 TYR A O 1
ATOM 732 N N . ARG A 1 87 ? 10.029 -4.645 10.538 1.00 75.06 87 ARG A N 1
ATOM 733 C CA . ARG A 1 87 ? 9.466 -4.935 11.872 1.00 75.06 87 ARG A CA 1
ATOM 734 C C . ARG A 1 87 ? 8.677 -6.254 11.920 1.00 75.06 87 ARG A C 1
ATOM 736 O O . ARG A 1 87 ? 7.520 -6.258 12.352 1.00 75.06 87 ARG A O 1
ATOM 743 N N . ASN A 1 88 ? 9.313 -7.334 11.464 1.00 72.31 88 ASN A N 1
ATOM 744 C CA . ASN A 1 88 ? 8.791 -8.703 11.493 1.00 72.31 88 ASN A CA 1
ATOM 745 C C . ASN A 1 88 ? 7.404 -8.832 10.844 1.00 72.31 88 ASN A C 1
ATOM 747 O O . ASN A 1 88 ? 6.466 -9.306 11.465 1.00 72.31 88 ASN A O 1
ATOM 751 N N . CYS A 1 89 ? 7.256 -8.362 9.606 1.00 83.62 89 CYS A N 1
ATOM 752 C CA . CYS A 1 89 ? 6.056 -8.604 8.809 1.00 83.62 89 CYS A CA 1
ATOM 753 C C . CYS A 1 89 ? 6.257 -9.898 8.010 1.00 83.62 89 CYS A C 1
ATOM 755 O O . CYS A 1 89 ? 6.754 -9.862 6.881 1.00 83.62 89 CYS A O 1
ATOM 757 N N . SER A 1 90 ? 5.961 -11.051 8.621 1.00 86.44 90 SER A N 1
ATOM 758 C CA . SER A 1 90 ? 6.016 -12.339 7.925 1.00 86.44 90 SER A CA 1
ATOM 759 C C . SER A 1 90 ? 4.730 -12.610 7.140 1.00 86.44 90 SER A C 1
ATOM 761 O O . SER A 1 90 ? 3.679 -12.019 7.391 1.00 86.44 90 SER A O 1
ATOM 763 N N . PHE A 1 91 ? 4.794 -13.553 6.199 1.00 86.12 91 PHE A N 1
ATOM 764 C CA . PHE A 1 91 ? 3.608 -14.014 5.475 1.00 86.12 91 PHE A CA 1
ATOM 765 C C . PHE A 1 91 ? 2.540 -14.597 6.414 1.00 86.12 91 PHE A C 1
ATOM 767 O O . PHE A 1 91 ? 1.351 -14.369 6.214 1.00 86.12 91 PHE A O 1
ATOM 774 N N . ARG A 1 92 ? 2.960 -15.281 7.488 1.00 89.25 92 ARG A N 1
ATOM 775 C CA . ARG A 1 92 ? 2.051 -15.802 8.516 1.00 89.25 92 ARG A CA 1
ATOM 776 C C . ARG A 1 92 ? 1.320 -14.675 9.244 1.00 89.25 92 ARG A C 1
ATOM 778 O O . ARG A 1 92 ? 0.117 -14.782 9.455 1.00 89.25 92 ARG A O 1
ATOM 785 N N . ASP A 1 93 ? 2.030 -13.603 9.590 1.00 90.81 93 ASP A N 1
ATOM 786 C CA . ASP A 1 93 ? 1.427 -12.448 10.266 1.00 90.81 93 ASP A CA 1
ATOM 787 C C . ASP A 1 93 ? 0.399 -11.758 9.363 1.00 90.81 93 ASP A C 1
ATOM 789 O O . ASP A 1 93 ? -0.649 -11.322 9.838 1.00 90.81 93 ASP A O 1
ATOM 793 N N . LEU A 1 94 ? 0.681 -11.683 8.056 1.00 91.88 94 LEU A N 1
ATOM 794 C CA . LEU A 1 94 ? -0.247 -11.144 7.062 1.00 91.88 94 LEU A CA 1
ATOM 795 C C . LEU A 1 94 ? -1.522 -11.991 6.990 1.00 91.88 94 LEU A C 1
ATOM 797 O O . LEU A 1 94 ? -2.607 -11.461 7.208 1.00 91.88 94 LEU A O 1
ATOM 801 N N . LEU A 1 95 ? -1.401 -13.302 6.769 1.00 90.88 95 LEU A N 1
ATOM 802 C CA . LEU A 1 95 ? -2.565 -14.192 6.670 1.00 90.88 95 LEU A CA 1
ATOM 803 C C . LEU A 1 95 ? -3.399 -14.252 7.955 1.00 90.88 95 LEU A C 1
ATOM 805 O O . LEU A 1 95 ? -4.610 -14.406 7.886 1.00 90.88 95 LEU A O 1
ATOM 809 N N . GLY A 1 96 ? -2.767 -14.129 9.124 1.00 92.56 96 GLY A N 1
ATOM 810 C CA . GLY A 1 96 ? -3.476 -14.134 10.403 1.00 92.56 96 GLY A CA 1
ATOM 811 C C . GLY A 1 96 ? -4.189 -12.821 10.748 1.00 92.56 96 GLY A C 1
ATOM 812 O O . GLY A 1 96 ? -4.957 -12.802 11.705 1.00 92.56 96 GLY A O 1
ATOM 813 N N . THR A 1 97 ? -3.923 -11.727 10.020 1.00 93.38 97 THR A N 1
ATOM 814 C CA . THR A 1 97 ? -4.409 -10.378 10.379 1.00 93.38 97 THR A CA 1
ATOM 815 C C . THR A 1 97 ? -5.292 -9.735 9.309 1.00 93.38 97 THR A C 1
ATOM 817 O O . THR A 1 97 ? -6.161 -8.932 9.647 1.00 93.38 97 THR A O 1
ATOM 820 N N . LEU A 1 98 ? -5.043 -10.011 8.026 1.00 94.19 98 LEU A N 1
ATOM 821 C CA . LEU A 1 98 ? -5.784 -9.395 6.927 1.00 94.19 98 LEU A CA 1
ATOM 822 C C . LEU A 1 98 ? -7.158 -10.056 6.759 1.00 94.19 98 LEU A C 1
ATOM 824 O O . LEU A 1 98 ? -7.265 -11.277 6.743 1.00 94.19 98 LEU A O 1
ATOM 828 N N . ASP A 1 99 ? -8.194 -9.242 6.568 1.00 93.06 99 ASP A N 1
ATOM 829 C CA . ASP A 1 99 ? -9.488 -9.718 6.069 1.00 93.06 99 ASP A CA 1
ATOM 830 C C . ASP A 1 99 ? -9.405 -10.148 4.591 1.00 93.06 99 ASP A C 1
ATOM 832 O O . ASP A 1 99 ? -8.406 -9.905 3.906 1.00 93.06 99 ASP A O 1
ATOM 836 N N . ASP A 1 100 ? -10.470 -10.765 4.077 1.00 93.44 100 ASP A N 1
ATOM 837 C CA . ASP A 1 100 ? -10.525 -11.294 2.708 1.00 93.44 100 ASP A CA 1
ATOM 838 C C . ASP A 1 100 ? -10.243 -10.228 1.638 1.00 93.44 100 ASP A C 1
ATOM 840 O O . ASP A 1 100 ? -9.542 -10.480 0.652 1.00 93.44 100 ASP A O 1
ATOM 844 N N . SER A 1 101 ? -10.760 -9.011 1.828 1.00 95.00 101 SER A N 1
ATOM 845 C CA . SER A 1 101 ? -10.555 -7.906 0.887 1.00 95.00 101 SER A CA 1
ATOM 846 C C . SER A 1 101 ? -9.084 -7.491 0.857 1.00 95.00 101 SER A C 1
ATOM 848 O O . SER A 1 101 ? -8.470 -7.385 -0.209 1.00 95.00 101 SER A O 1
ATOM 850 N N . ASN A 1 102 ? -8.477 -7.343 2.031 1.00 96.25 102 ASN A N 1
ATOM 851 C CA . ASN A 1 102 ? -7.079 -6.976 2.183 1.00 96.25 102 ASN A CA 1
ATOM 852 C C . ASN A 1 102 ? -6.124 -8.114 1.777 1.00 96.25 102 ASN A C 1
ATOM 854 O O . ASN A 1 102 ? -5.034 -7.840 1.268 1.00 96.25 102 ASN A O 1
ATOM 858 N N . CYS A 1 103 ? -6.545 -9.379 1.874 1.00 95.88 103 CYS A N 1
ATOM 859 C CA . CYS A 1 103 ? -5.841 -10.513 1.272 1.00 95.88 103 CYS A CA 1
ATOM 860 C C . CYS A 1 103 ? -5.777 -10.396 -0.260 1.00 95.88 103 CYS A C 1
ATOM 862 O O . CYS A 1 103 ? -4.720 -10.625 -0.855 1.00 95.88 103 CYS A O 1
ATOM 864 N N . ARG A 1 104 ? -6.863 -9.965 -0.916 1.00 96.38 104 ARG A N 1
ATOM 865 C CA . ARG A 1 104 ? -6.864 -9.704 -2.369 1.00 96.38 104 ARG A CA 1
ATOM 866 C C . ARG A 1 104 ? -5.980 -8.514 -2.739 1.00 96.38 104 ARG A C 1
ATOM 868 O O . ARG A 1 104 ? -5.272 -8.582 -3.743 1.00 96.38 104 ARG A O 1
ATOM 875 N N . VAL A 1 105 ? -5.962 -7.460 -1.916 1.00 97.69 105 VAL A N 1
ATOM 876 C CA . VAL A 1 105 ? -5.039 -6.319 -2.082 1.00 97.69 105 VAL A CA 1
ATOM 877 C C . VAL A 1 105 ? -3.584 -6.790 -2.009 1.00 97.69 105 VAL A C 1
ATOM 879 O O . VAL A 1 105 ? -2.785 -6.457 -2.885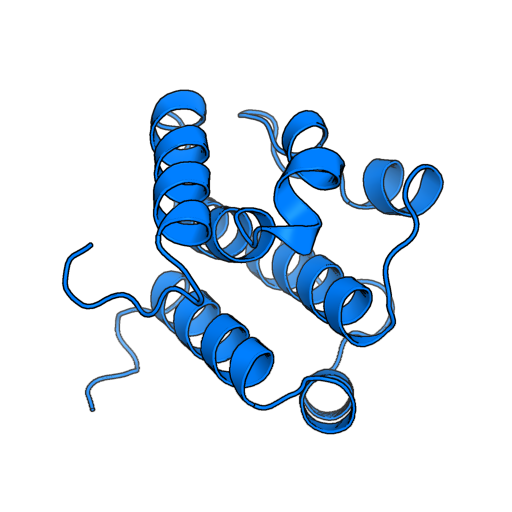 1.00 97.69 105 VAL A O 1
ATOM 882 N N . MET A 1 106 ? -3.238 -7.609 -1.012 1.00 96.56 106 MET A N 1
ATOM 883 C CA . MET A 1 106 ? -1.913 -8.226 -0.911 1.00 96.56 106 MET A CA 1
ATOM 884 C C . MET A 1 106 ? -1.571 -9.025 -2.177 1.00 96.56 106 MET A C 1
ATOM 886 O O . MET A 1 106 ? -0.506 -8.812 -2.758 1.00 96.56 106 MET A O 1
ATOM 890 N N . GLY A 1 107 ? -2.468 -9.909 -2.627 1.00 95.25 107 GLY A N 1
ATOM 891 C CA . GLY A 1 107 ? -2.252 -10.732 -3.821 1.00 95.25 107 GLY A CA 1
ATOM 892 C C . GLY A 1 107 ? -1.989 -9.897 -5.076 1.00 95.25 107 GLY A C 1
ATOM 893 O O . GLY A 1 107 ? -1.006 -10.126 -5.783 1.00 95.25 107 GLY A O 1
ATOM 894 N N . GLN A 1 108 ? -2.802 -8.865 -5.309 1.00 96.69 108 GLN A N 1
ATOM 895 C CA . GLN A 1 108 ? -2.632 -7.963 -6.448 1.00 96.69 108 GLN A CA 1
ATOM 896 C C . GLN A 1 108 ? -1.306 -7.187 -6.390 1.00 96.69 108 GLN A C 1
ATOM 898 O O . GLN A 1 108 ? -0.647 -7.017 -7.419 1.00 96.69 108 GLN A O 1
ATOM 903 N N . ALA A 1 109 ? -0.885 -6.736 -5.204 1.00 96.69 109 ALA A N 1
ATOM 904 C CA . ALA A 1 109 ? 0.387 -6.036 -5.022 1.00 96.69 109 ALA A CA 1
ATOM 905 C C . ALA A 1 109 ? 1.595 -6.941 -5.315 1.00 96.69 109 ALA A C 1
ATOM 907 O O . ALA A 1 109 ? 2.559 -6.513 -5.953 1.00 96.69 109 ALA A O 1
ATOM 908 N N . VAL A 1 110 ? 1.529 -8.209 -4.899 1.00 94.81 110 VAL A N 1
ATOM 909 C CA . VAL A 1 110 ? 2.564 -9.209 -5.202 1.00 94.81 110 VAL A CA 1
ATOM 910 C C . VAL A 1 110 ? 2.631 -9.485 -6.705 1.00 94.81 110 VAL A C 1
ATOM 912 O O . VAL A 1 110 ? 3.729 -9.491 -7.262 1.00 94.81 110 VAL A O 1
ATOM 915 N N . GLN A 1 111 ? 1.486 -9.622 -7.382 1.00 93.69 111 GLN A N 1
ATOM 916 C CA . GLN A 1 111 ? 1.431 -9.767 -8.844 1.00 93.69 111 GLN A CA 1
ATOM 917 C C . GLN A 1 111 ? 2.076 -8.577 -9.567 1.00 93.69 111 GLN A C 1
ATOM 919 O O . GLN A 1 111 ? 2.832 -8.769 -10.514 1.00 93.69 111 GLN A O 1
ATOM 924 N N . LEU A 1 112 ? 1.848 -7.344 -9.099 1.00 94.50 112 LEU A N 1
ATOM 925 C CA . LEU A 1 112 ? 2.498 -6.155 -9.667 1.00 94.50 112 LEU A CA 1
ATOM 926 C C . LEU A 1 112 ? 4.025 -6.184 -9.509 1.00 94.50 112 LEU A C 1
ATOM 928 O O . LEU A 1 112 ? 4.745 -5.742 -10.406 1.00 94.50 112 LEU A O 1
ATOM 932 N N . LEU A 1 113 ? 4.528 -6.709 -8.388 1.00 94.00 113 LEU A N 1
ATOM 933 C CA . LEU A 1 113 ? 5.965 -6.843 -8.140 1.00 94.00 113 LEU A CA 1
ATOM 934 C C . LEU A 1 113 ? 6.596 -8.019 -8.916 1.00 94.00 113 LEU A C 1
ATOM 936 O O . LEU A 1 113 ? 7.798 -8.004 -9.217 1.00 94.00 113 LEU A O 1
ATOM 940 N N . ARG A 1 114 ? 5.813 -9.064 -9.199 1.00 88.88 114 ARG A N 1
ATOM 941 C CA . ARG A 1 114 ? 6.236 -10.316 -9.847 1.00 88.88 114 ARG A CA 1
ATOM 942 C C . ARG A 1 114 ? 5.223 -10.760 -10.918 1.00 88.88 114 ARG A C 1
ATOM 944 O O . ARG A 1 114 ? 4.600 -11.809 -10.768 1.00 88.88 114 ARG A O 1
ATOM 951 N N . PRO A 1 115 ? 5.101 -10.015 -12.031 1.00 77.69 115 PRO A N 1
ATOM 952 C CA . PRO A 1 115 ? 4.098 -10.299 -13.061 1.00 77.69 115 PRO A CA 1
ATOM 953 C C . PRO A 1 115 ? 4.321 -11.637 -13.784 1.00 77.69 115 PRO A C 1
ATOM 955 O O . PRO A 1 115 ? 3.377 -12.222 -14.293 1.00 77.69 115 PRO A O 1
ATOM 958 N N . SER A 1 116 ? 5.555 -12.148 -13.806 1.00 69.69 116 SER A N 1
ATOM 959 C CA . SER A 1 116 ? 5.946 -13.352 -14.555 1.00 69.69 116 SER A CA 1
ATOM 960 C C . SER A 1 116 ? 5.604 -14.688 -13.880 1.00 69.69 116 SER A C 1
ATOM 962 O O . SER A 1 116 ? 5.878 -15.728 -14.465 1.00 69.69 116 SER A O 1
ATOM 964 N N . TYR A 1 117 ? 5.062 -14.684 -12.657 1.00 57.06 117 TYR A N 1
ATOM 965 C CA . TYR A 1 117 ? 4.895 -15.903 -11.845 1.00 57.06 117 TYR A CA 1
ATOM 966 C C . TYR A 1 117 ? 3.442 -16.265 -11.528 1.00 57.06 117 TYR A C 1
ATOM 968 O O . TYR A 1 117 ? 3.208 -17.231 -10.806 1.00 57.06 117 TYR A O 1
ATOM 976 N N . ILE A 1 118 ? 2.463 -15.501 -12.019 1.00 52.91 118 ILE A N 1
ATOM 977 C CA . ILE A 1 118 ? 1.052 -15.721 -11.691 1.00 52.91 118 ILE A CA 1
ATOM 978 C C . ILE A 1 118 ? 0.217 -15.578 -12.969 1.00 52.91 118 ILE A C 1
ATOM 980 O O . ILE A 1 118 ? -0.326 -14.515 -13.259 1.00 52.91 118 ILE A O 1
ATOM 984 N N . CYS A 1 119 ? 0.156 -16.661 -13.743 1.00 35.91 119 CYS A N 1
ATOM 985 C CA . CYS A 1 119 ? -0.916 -16.909 -14.703 1.00 35.91 119 CYS A CA 1
ATOM 986 C C . CYS A 1 119 ? -1.948 -17.790 -13.988 1.00 35.91 119 CYS A C 1
ATOM 988 O O . CYS A 1 119 ? -1.631 -18.930 -13.652 1.00 35.91 119 CYS A O 1
ATOM 990 N N . PHE A 1 120 ? -3.134 -17.248 -13.723 1.00 39.25 120 PHE A N 1
ATOM 991 C CA . PHE A 1 120 ? -4.334 -18.025 -13.415 1.00 39.25 120 PHE A CA 1
ATOM 992 C C . PHE A 1 120 ? -5.337 -17.785 -14.536 1.00 39.25 120 PHE A C 1
ATOM 994 O O . PHE A 1 120 ? -5.439 -16.608 -14.958 1.00 39.25 120 PHE A O 1
#

pLDDT: mean 92.08, std 11.03, range [35.91, 98.56]

Radius of gyration: 13.08 Å; chains: 1; bounding box: 27×31×30 Å